Protein AF-A0A9D6HQP9-F1 (afdb_monomer_lite)

Sequence (104 aa):
MPKSKEKELNKKVTHRDFQEYLVIASEVFATKADLKNLATKPELLKIKDEILNSNDKLAGKLDKILTEQTMQTSSYSRQDKEIVKIKDRVDRVEKHLNLKSVSS

Organism: NCBI:txid2750080

Secondary structure (DSSP, 8-state):
--------TTSPPPHHHHHHHHHHHHHHS--TTGGGGSPPHHHHHHHHHHHHHHHHHHHHHHHHHHHHHHHHHHHHHHHHHHHHHHHHHHHHHHHHTTPPP---

Foldseek 3Di:
DPDDDPDDPPDDDDPVNVVVVVVVCPVPDDDPVNCPPPDDPVNVVVVVVVVVVVVVVVVVVVVVVVVVVVVVVVVVVVVVVVVVVVVVVVVVVCVVVVHDDPDD

pLDDT: mean 87.48, std 13.17, range [40.28, 98.44]

Structure (mmCIF, N/CA/C/O backbone):
data_AF-A0A9D6HQP9-F1
#
_entry.id   AF-A0A9D6HQP9-F1
#
loop_
_atom_site.group_PDB
_atom_site.id
_atom_site.type_symbol
_atom_site.label_atom_id
_atom_site.label_alt_id
_atom_site.label_comp_id
_atom_site.label_asym_id
_atom_site.label_entity_id
_atom_site.label_seq_id
_atom_site.pdbx_PDB_ins_code
_atom_site.Cartn_x
_atom_site.Cartn_y
_atom_site.Cartn_z
_atom_site.occupancy
_atom_site.B_iso_or_equiv
_atom_site.auth_seq_id
_atom_site.auth_comp_id
_atom_site.auth_asym_id
_atom_site.auth_atom_id
_atom_site.pdbx_PDB_model_num
ATOM 1 N N . MET A 1 1 ? -2.923 -6.260 47.313 1.00 41.56 1 MET A N 1
ATOM 2 C CA . MET A 1 1 ? -4.282 -6.838 47.406 1.00 41.56 1 MET A CA 1
ATOM 3 C C . MET A 1 1 ? -4.967 -6.272 48.640 1.00 41.56 1 MET A C 1
ATOM 5 O O . MET A 1 1 ? -4.397 -6.420 49.720 1.00 41.56 1 MET A O 1
ATOM 9 N N . PRO A 1 2 ? -6.124 -5.601 48.516 1.00 45.69 2 PRO A N 1
ATOM 10 C CA . PRO A 1 2 ? -6.871 -5.164 49.686 1.00 45.69 2 PRO A CA 1
ATOM 11 C C . PRO A 1 2 ? -7.421 -6.402 50.404 1.00 45.69 2 PRO A C 1
ATOM 13 O O . PRO A 1 2 ? -8.056 -7.260 49.797 1.00 45.69 2 PRO A O 1
ATOM 16 N N . LYS A 1 3 ? -7.107 -6.533 51.695 1.00 50.34 3 LYS A N 1
ATOM 17 C CA . LYS A 1 3 ? -7.557 -7.650 52.532 1.00 50.34 3 LYS A CA 1
ATOM 18 C C . LYS A 1 3 ? -9.049 -7.468 52.821 1.00 50.34 3 LYS A C 1
ATOM 20 O O . LYS A 1 3 ? -9.410 -6.602 53.618 1.00 50.34 3 LYS A O 1
ATOM 25 N N . SER A 1 4 ? -9.917 -8.251 52.185 1.00 56.53 4 SER A N 1
ATOM 26 C CA . SER A 1 4 ? -11.343 -8.262 52.517 1.00 56.53 4 SER A CA 1
ATOM 27 C C . SER A 1 4 ? -11.534 -8.889 53.897 1.00 56.53 4 SER A C 1
ATOM 29 O O . SER A 1 4 ? -11.211 -10.058 54.100 1.00 56.53 4 SER A O 1
ATOM 31 N N . LYS A 1 5 ? -12.064 -8.120 54.852 1.00 61.69 5 LYS A N 1
ATOM 32 C CA . LYS A 1 5 ? -12.662 -8.696 56.060 1.00 61.69 5 LYS A CA 1
ATOM 33 C C . LYS A 1 5 ? -13.875 -9.511 55.605 1.00 61.69 5 LYS A C 1
ATOM 35 O O . LYS A 1 5 ? -14.747 -8.946 54.949 1.00 61.69 5 LYS A O 1
ATOM 40 N N . GLU A 1 6 ? -13.895 -10.806 55.899 1.00 62.06 6 GLU A N 1
ATOM 41 C CA . GLU A 1 6 ? -15.030 -11.703 55.650 1.00 62.06 6 GLU A CA 1
ATOM 42 C C . GLU A 1 6 ? -16.294 -11.092 56.284 1.00 62.06 6 GLU A C 1
ATOM 44 O O . GLU A 1 6 ? -16.450 -11.076 57.504 1.00 62.06 6 GLU A O 1
ATOM 49 N N . LYS A 1 7 ? -17.156 -10.474 55.467 1.00 64.69 7 LYS A N 1
ATOM 50 C CA . LYS A 1 7 ? -18.463 -9.966 55.902 1.00 64.69 7 LYS A CA 1
ATOM 51 C C . LYS A 1 7 ? -19.462 -11.117 55.764 1.00 64.69 7 LYS A C 1
ATOM 53 O O . LYS A 1 7 ? -19.569 -11.710 54.695 1.00 64.69 7 LYS A O 1
ATOM 58 N N . GLU A 1 8 ? -20.183 -11.422 56.841 1.00 68.19 8 GLU A N 1
ATOM 59 C CA . GLU A 1 8 ? -21.250 -12.429 56.853 1.00 68.19 8 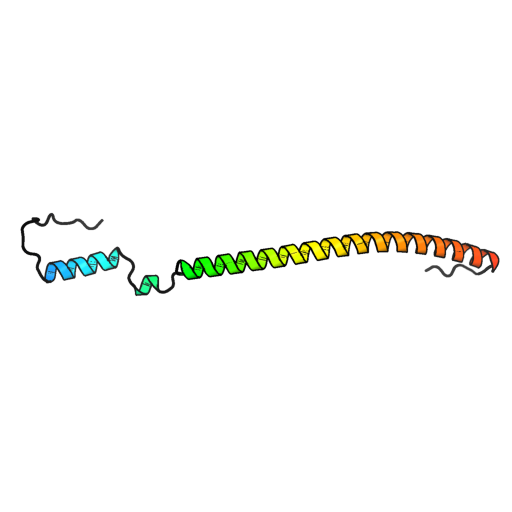GLU A CA 1
ATOM 60 C C . GLU A 1 8 ? -22.271 -12.163 55.733 1.00 68.19 8 GLU A C 1
ATOM 62 O O . GLU A 1 8 ? -22.906 -11.105 55.705 1.00 68.19 8 GLU A O 1
ATOM 67 N N . LEU A 1 9 ? -22.462 -13.133 54.829 1.00 67.50 9 LEU A N 1
ATOM 68 C CA . LEU A 1 9 ? -23.327 -13.002 53.645 1.00 67.50 9 LEU A CA 1
ATOM 69 C C . LEU A 1 9 ? -24.814 -12.722 53.961 1.00 67.50 9 LEU A C 1
ATOM 71 O O . LEU A 1 9 ? -25.550 -12.308 53.070 1.00 67.50 9 LEU A O 1
ATOM 75 N N . ASN A 1 10 ? -25.260 -12.913 55.208 1.00 70.94 10 ASN A N 1
ATOM 76 C CA . ASN A 1 10 ? -26.668 -12.800 55.614 1.00 70.94 10 ASN A CA 1
ATOM 77 C C . ASN A 1 10 ? -27.037 -11.465 56.288 1.00 70.94 10 ASN A C 1
ATOM 79 O O . ASN A 1 10 ? -28.180 -11.282 56.718 1.00 70.94 10 ASN A O 1
ATOM 83 N N . LYS A 1 11 ? -26.104 -10.511 56.394 1.00 79.06 11 LYS A N 1
ATOM 84 C CA . LYS A 1 11 ? -26.386 -9.184 56.956 1.00 79.06 11 LYS A CA 1
ATOM 85 C C . LYS A 1 11 ? -26.937 -8.245 55.881 1.00 79.06 11 LYS A C 1
ATOM 87 O O . LYS A 1 11 ? -26.409 -8.171 54.775 1.00 79.06 11 LYS A O 1
ATOM 92 N N . LYS A 1 12 ? -27.978 -7.473 56.219 1.00 83.31 12 LYS A N 1
ATOM 93 C CA . LYS A 1 12 ? -28.506 -6.421 55.333 1.00 83.31 12 LYS A CA 1
ATOM 94 C C . LYS A 1 12 ? -27.398 -5.416 54.998 1.00 83.31 12 LYS A C 1
ATOM 96 O O . LYS A 1 12 ? -26.796 -4.842 55.906 1.00 83.31 12 LYS A O 1
ATOM 101 N N . VAL A 1 13 ? -27.166 -5.202 53.705 1.00 86.88 13 VAL A N 1
ATOM 102 C CA . VAL A 1 13 ? -26.216 -4.208 53.187 1.00 86.88 13 VAL A CA 1
ATOM 103 C C . VAL A 1 13 ? -26.676 -2.805 53.583 1.00 86.88 13 VAL A C 1
ATOM 105 O O . VAL A 1 13 ? -27.848 -2.457 53.430 1.00 86.88 13 VAL A O 1
ATOM 108 N N . THR A 1 14 ? -25.755 -1.995 54.098 1.00 89.56 14 THR A N 1
ATOM 109 C CA . THR A 1 14 ? -26.011 -0.606 54.492 1.00 89.56 14 THR A CA 1
ATOM 110 C C . THR A 1 14 ? -25.588 0.378 53.402 1.00 89.56 14 THR A C 1
ATOM 112 O O . THR A 1 14 ? -24.799 0.058 52.515 1.00 89.56 14 THR A O 1
ATOM 115 N N . HIS A 1 15 ? -26.061 1.625 53.487 1.00 91.19 15 HIS A N 1
ATOM 116 C CA . HIS A 1 15 ? -25.616 2.690 52.580 1.00 91.19 15 HIS A CA 1
ATOM 117 C C . HIS A 1 15 ? -24.092 2.912 52.630 1.00 91.19 15 HIS A C 1
ATOM 119 O O . HIS A 1 15 ? -23.464 3.177 51.608 1.00 91.19 15 HIS A O 1
ATOM 125 N N . ARG A 1 16 ? -23.484 2.740 53.810 1.00 89.19 16 ARG A N 1
ATOM 126 C CA . ARG A 1 16 ? -22.032 2.838 53.996 1.00 89.19 16 ARG A CA 1
ATOM 127 C C . ARG A 1 16 ? -21.281 1.742 53.242 1.00 89.19 16 ARG A C 1
ATOM 129 O O . ARG A 1 16 ? -20.265 2.029 52.622 1.00 89.19 16 ARG A O 1
ATOM 136 N N . ASP A 1 17 ? -21.805 0.517 53.253 1.00 88.69 17 ASP A N 1
ATOM 137 C CA . ASP A 1 17 ? -21.204 -0.600 52.518 1.00 88.69 17 ASP A CA 1
ATOM 138 C C . ASP A 1 17 ? -21.162 -0.320 51.005 1.00 88.69 17 ASP A C 1
ATOM 140 O O . ASP A 1 17 ? -20.173 -0.638 50.347 1.00 88.69 17 ASP A O 1
ATOM 144 N N . PHE A 1 18 ? -22.191 0.338 50.456 1.00 88.56 18 PHE A N 1
ATOM 145 C CA . PHE A 1 18 ? -22.197 0.774 49.055 1.00 88.56 18 PHE A CA 1
ATOM 146 C C . PHE A 1 18 ? -21.165 1.867 48.762 1.00 88.56 18 PHE A C 1
ATOM 148 O O . PHE A 1 18 ? -20.513 1.816 47.723 1.00 88.56 18 PHE A O 1
ATOM 155 N N . GLN A 1 19 ? -20.991 2.841 49.658 1.00 90.94 19 GLN A N 1
ATOM 156 C CA . GLN A 1 19 ? -19.969 3.877 49.479 1.00 90.94 19 GLN A CA 1
ATOM 157 C C . GLN A 1 19 ? -18.554 3.287 49.509 1.00 90.94 19 GLN A C 1
ATOM 159 O O . GLN A 1 19 ? -17.738 3.622 48.654 1.00 90.94 19 GLN A O 1
ATOM 164 N N . GLU A 1 20 ? -18.282 2.361 50.433 1.00 88.44 20 GLU A N 1
ATOM 165 C CA . GLU A 1 20 ? -17.007 1.632 50.493 1.00 88.44 20 GLU A CA 1
ATOM 166 C C . GLU A 1 20 ? -16.760 0.832 49.204 1.00 88.44 20 GLU A C 1
ATOM 168 O O . GLU A 1 20 ? -15.656 0.862 48.659 1.00 88.44 20 GLU A O 1
ATOM 173 N N . TYR A 1 21 ? -17.793 0.173 48.669 1.00 88.44 21 TYR A N 1
ATOM 174 C CA . TYR A 1 21 ? -17.701 -0.522 47.386 1.00 88.44 21 TYR A CA 1
ATOM 175 C C . TYR A 1 21 ? -17.389 0.429 46.225 1.00 88.44 21 TYR A C 1
ATOM 177 O O . TYR A 1 21 ? -16.536 0.103 45.407 1.00 88.44 21 TYR A O 1
ATOM 185 N N . LEU A 1 22 ? -18.033 1.599 46.147 1.00 87.19 22 LEU A N 1
ATOM 186 C CA . LEU A 1 22 ? -17.790 2.567 45.069 1.00 87.19 22 LEU A CA 1
ATOM 187 C C . LEU A 1 22 ? -16.344 3.080 45.061 1.00 87.19 22 LEU A C 1
ATOM 189 O O . LEU A 1 22 ? -15.765 3.220 43.985 1.00 87.19 22 LEU A O 1
ATOM 193 N N . VAL A 1 23 ? -15.749 3.305 46.238 1.00 87.69 23 VAL A N 1
ATOM 194 C CA . VAL A 1 23 ? -14.333 3.690 46.358 1.00 87.69 23 VAL A CA 1
ATOM 195 C C . VAL A 1 23 ? -13.436 2.587 45.795 1.00 87.69 23 VAL A C 1
ATOM 197 O O . VAL A 1 23 ? -12.647 2.845 44.890 1.00 87.69 23 VAL A O 1
ATOM 200 N N . ILE A 1 24 ? -13.623 1.342 46.241 1.00 87.12 24 ILE A N 1
ATOM 201 C CA . ILE A 1 24 ? -12.830 0.195 45.766 1.00 87.12 24 ILE A CA 1
ATOM 202 C C . ILE A 1 24 ? -13.039 -0.034 44.262 1.00 87.12 24 ILE A C 1
ATOM 204 O O . ILE A 1 24 ? -12.087 -0.284 43.527 1.00 87.12 24 ILE A O 1
ATOM 208 N N . ALA A 1 25 ? -14.278 0.067 43.782 1.00 86.44 25 ALA A N 1
ATOM 209 C CA . ALA A 1 25 ? -14.599 -0.112 42.374 1.00 86.44 25 ALA A CA 1
ATOM 210 C C . ALA A 1 25 ? -13.907 0.943 41.499 1.00 86.44 25 ALA A C 1
ATOM 212 O O . ALA A 1 25 ? -13.449 0.603 40.414 1.00 86.44 25 ALA A O 1
ATOM 213 N N . SER A 1 26 ? -13.774 2.186 41.975 1.00 86.00 26 SER A N 1
ATOM 214 C CA . SER A 1 26 ? -13.076 3.251 41.244 1.00 86.00 26 SER A CA 1
ATOM 215 C C . SER A 1 26 ? -11.558 3.059 41.152 1.00 86.00 26 SER A C 1
ATOM 217 O O . SER A 1 26 ? -10.943 3.551 40.214 1.00 86.00 26 SER A O 1
ATOM 219 N N . GLU A 1 27 ? -10.954 2.314 42.084 1.00 86.94 27 GLU A N 1
ATOM 220 C CA . GLU A 1 27 ? -9.526 1.968 42.037 1.00 86.94 27 GLU A CA 1
ATOM 221 C C . GLU A 1 27 ? -9.232 0.798 41.083 1.00 86.94 27 GLU A C 1
ATOM 223 O O . GLU A 1 27 ? -8.106 0.650 40.610 1.00 86.94 27 GLU A O 1
ATOM 228 N N . VAL A 1 28 ? -10.229 -0.053 40.813 1.00 87.56 28 VAL A N 1
ATOM 229 C CA . VAL A 1 28 ? -10.058 -1.300 40.044 1.00 87.56 28 VAL A CA 1
ATOM 230 C C . VAL A 1 28 ? -10.616 -1.197 38.624 1.00 87.56 28 VAL A C 1
ATOM 232 O O . VAL A 1 28 ? -10.067 -1.805 37.705 1.00 87.56 28 VAL A O 1
ATOM 235 N N . PHE A 1 29 ? -11.701 -0.450 38.421 1.00 88.19 29 PHE A N 1
ATOM 236 C CA . PHE A 1 29 ? -12.379 -0.336 37.133 1.00 88.19 29 PHE A CA 1
ATOM 237 C C . PHE A 1 29 ? -12.180 1.041 36.507 1.00 88.19 29 PHE A C 1
ATOM 239 O O . PHE A 1 29 ? -12.296 2.068 37.169 1.00 88.19 29 PHE A O 1
ATOM 246 N N . ALA A 1 30 ? -11.966 1.048 35.190 1.00 85.88 30 ALA A N 1
ATOM 247 C CA . ALA A 1 30 ? -11.962 2.271 34.402 1.00 85.88 30 ALA A CA 1
ATOM 248 C C . ALA A 1 30 ? -13.331 2.964 34.469 1.00 85.88 30 ALA A C 1
ATOM 250 O O . ALA A 1 30 ? -14.387 2.347 34.289 1.00 85.88 30 ALA A O 1
ATOM 251 N N . THR A 1 31 ? -13.310 4.270 34.691 1.00 86.50 31 THR A N 1
ATOM 252 C CA . THR A 1 31 ? -14.493 5.119 34.668 1.00 86.50 31 THR A CA 1
ATOM 253 C C . THR A 1 31 ? -14.916 5.426 33.23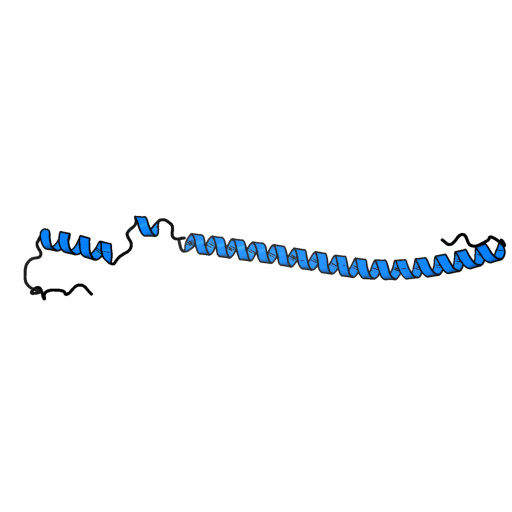3 1.00 86.50 31 THR A C 1
ATOM 255 O O . THR A 1 31 ? -14.161 5.292 32.270 1.00 86.50 31 THR A O 1
ATOM 258 N N . LYS A 1 32 ? -16.139 5.941 33.071 1.00 83.94 32 LYS A N 1
ATOM 259 C CA . LYS A 1 32 ? -16.606 6.433 31.767 1.00 83.94 32 LYS A CA 1
ATOM 260 C C . LYS A 1 32 ? -15.699 7.535 31.199 1.00 83.94 32 LYS A C 1
ATOM 262 O O . LYS A 1 32 ? -15.632 7.672 29.984 1.00 83.94 32 LYS A O 1
ATOM 267 N N . ALA A 1 33 ? -15.040 8.325 32.052 1.00 85.94 33 ALA A N 1
ATOM 268 C CA . ALA A 1 33 ? -14.099 9.353 31.614 1.00 85.94 33 ALA A CA 1
ATOM 269 C C . ALA A 1 33 ? -12.818 8.733 31.037 1.00 85.94 33 ALA A C 1
ATOM 271 O O . ALA A 1 33 ? -12.371 9.179 29.983 1.00 85.94 33 ALA A O 1
ATOM 272 N N . ASP A 1 34 ? -12.309 7.666 31.655 1.00 86.00 34 ASP A N 1
ATOM 273 C CA . ASP A 1 34 ? -11.104 6.958 31.201 1.00 86.00 34 ASP A CA 1
ATOM 274 C C . ASP A 1 34 ? -11.299 6.325 29.817 1.00 86.00 34 ASP A C 1
ATOM 276 O O . ASP A 1 34 ? -10.390 6.302 28.990 1.00 86.00 34 ASP A O 1
ATOM 280 N N . LEU A 1 35 ? -12.520 5.869 29.523 1.00 86.69 35 LEU A N 1
ATOM 281 C CA . LEU A 1 35 ? -12.855 5.233 28.248 1.00 86.69 35 LEU A CA 1
ATOM 282 C C . LEU A 1 35 ? -13.150 6.226 27.110 1.00 86.69 35 LEU A C 1
ATOM 284 O O . LEU A 1 35 ? -13.247 5.798 25.963 1.00 86.69 35 LEU A O 1
ATOM 288 N N . LYS A 1 36 ? -13.291 7.536 27.377 1.00 84.38 36 LYS A N 1
ATOM 289 C CA . LYS A 1 36 ? -13.677 8.530 26.347 1.00 84.38 36 LYS A CA 1
ATOM 290 C C . LYS A 1 36 ? -12.682 8.651 25.195 1.00 84.38 36 LYS A C 1
ATOM 292 O O . LYS A 1 36 ? -13.090 9.009 24.098 1.00 84.38 36 LYS A O 1
ATOM 297 N N . ASN A 1 37 ? -11.405 8.389 25.456 1.00 82.75 37 ASN A N 1
ATOM 298 C CA . ASN A 1 37 ? -10.338 8.532 24.465 1.00 82.75 37 ASN A CA 1
ATOM 299 C C . ASN A 1 37 ? -9.988 7.207 23.773 1.00 82.75 37 ASN A C 1
ATOM 301 O O . ASN A 1 37 ? -9.080 7.170 22.945 1.00 82.75 37 ASN A O 1
ATOM 305 N N . LEU A 1 38 ? -10.671 6.112 24.117 1.00 86.06 38 LEU A N 1
ATOM 306 C CA . LEU A 1 38 ? -10.478 4.836 23.445 1.00 86.06 38 LEU A CA 1
ATOM 307 C C . LEU A 1 38 ? -11.334 4.789 22.185 1.00 86.06 38 LEU A C 1
ATOM 309 O O . LEU A 1 38 ? -12.539 5.032 22.233 1.00 86.06 38 LEU A O 1
ATOM 313 N N . ALA A 1 39 ? -10.703 4.427 21.069 1.00 82.88 39 ALA A N 1
ATOM 314 C CA . ALA A 1 39 ? -11.415 4.188 19.826 1.00 82.88 39 ALA A CA 1
ATOM 315 C C . ALA A 1 39 ? -12.434 3.060 20.019 1.00 82.88 39 ALA A C 1
ATOM 317 O O . ALA A 1 39 ? -12.129 1.970 20.515 1.00 82.88 39 ALA A O 1
ATOM 318 N N . THR A 1 40 ? -13.661 3.322 19.603 1.00 89.38 40 THR A N 1
ATOM 319 C CA . THR A 1 40 ? -14.735 2.343 19.600 1.00 89.38 40 THR A CA 1
ATOM 320 C C . THR A 1 40 ? -14.506 1.306 18.501 1.00 89.38 40 THR A C 1
ATOM 322 O O . THR A 1 40 ? -13.842 1.548 17.490 1.00 89.38 40 THR A O 1
ATOM 325 N N . LYS A 1 41 ? -15.098 0.118 18.660 1.00 90.50 41 LYS A N 1
ATOM 326 C CA . LYS A 1 41 ? -15.013 -0.940 17.642 1.00 90.50 41 LYS A CA 1
ATOM 327 C C . LYS A 1 41 ? -15.464 -0.469 16.241 1.00 90.50 41 LYS A C 1
ATOM 329 O O . LYS A 1 41 ? -14.768 -0.803 15.285 1.00 90.50 41 LYS A O 1
ATOM 334 N N . PRO A 1 42 ? -16.559 0.305 16.077 1.00 93.12 42 PRO A N 1
ATOM 335 C CA . PRO A 1 42 ? -16.934 0.858 14.773 1.00 93.12 42 PRO A CA 1
ATOM 336 C C . PRO A 1 42 ? -15.895 1.820 14.182 1.00 93.12 42 PRO A C 1
ATOM 338 O O . PRO A 1 42 ? -15.639 1.763 12.983 1.00 93.12 42 PRO A O 1
ATOM 341 N N . GLU A 1 43 ? -15.266 2.668 15.002 1.00 92.69 43 GLU A N 1
ATOM 342 C CA . GLU A 1 43 ? -14.206 3.579 14.542 1.00 92.69 43 GLU A CA 1
ATOM 343 C C . GLU A 1 43 ? -12.982 2.804 14.051 1.00 92.69 43 GLU A C 1
ATOM 345 O O . GLU A 1 43 ? -12.454 3.101 12.982 1.00 92.69 43 GLU A O 1
ATOM 350 N N . LEU A 1 44 ? -12.585 1.750 14.769 1.00 93.50 44 LEU A N 1
ATOM 351 C CA . LEU A 1 44 ? -11.500 0.865 14.343 1.00 93.50 44 LEU A CA 1
ATOM 352 C C . LEU A 1 44 ? -11.814 0.151 13.022 1.00 93.50 44 LEU A C 1
ATOM 354 O O . LEU A 1 44 ? -10.932 0.020 12.175 1.00 93.50 44 LEU A O 1
ATOM 358 N N . LEU A 1 45 ? -13.059 -0.297 12.826 1.00 95.31 45 LEU A N 1
ATOM 359 C CA . LEU A 1 45 ? -13.484 -0.913 11.565 1.00 95.31 45 LEU A CA 1
ATOM 360 C C . LEU A 1 45 ? -13.435 0.085 10.408 1.00 95.31 45 LEU A C 1
ATOM 362 O O . LEU A 1 45 ? -12.901 -0.238 9.352 1.00 95.31 45 LEU A O 1
ATOM 366 N N . LYS A 1 46 ? -13.900 1.316 10.628 1.00 96.75 46 LYS A N 1
ATOM 367 C CA . LYS A 1 46 ? -13.825 2.376 9.621 1.00 96.75 46 LYS A CA 1
ATOM 368 C C . LYS A 1 46 ? -12.377 2.682 9.226 1.00 96.75 46 LYS A C 1
ATOM 370 O O . LYS A 1 46 ? -12.071 2.724 8.040 1.00 96.75 46 LYS A O 1
ATOM 375 N N . ILE A 1 47 ? -11.481 2.830 10.206 1.00 96.12 47 ILE A N 1
ATOM 376 C CA . ILE A 1 47 ? -10.049 3.063 9.958 1.00 96.12 47 ILE A CA 1
ATOM 377 C C . ILE A 1 47 ? -9.443 1.898 9.166 1.00 96.12 47 ILE A C 1
ATOM 379 O O . ILE A 1 47 ? -8.708 2.119 8.205 1.00 96.12 47 ILE A O 1
ATOM 383 N N . LYS A 1 48 ? -9.769 0.652 9.533 1.00 97.19 48 LYS A N 1
ATOM 384 C CA . LYS A 1 48 ? -9.326 -0.538 8.794 1.00 97.19 48 LYS A CA 1
ATOM 385 C C . LYS 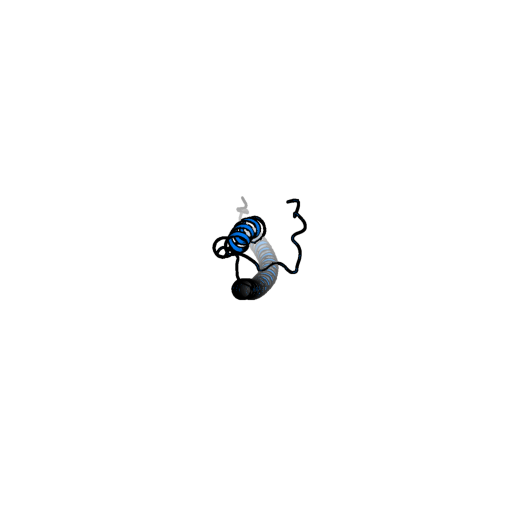A 1 48 ? -9.757 -0.465 7.327 1.00 97.19 48 LYS A C 1
ATOM 387 O O . LYS A 1 48 ? -8.926 -0.680 6.448 1.00 97.19 48 LYS A O 1
ATOM 392 N N . ASP A 1 49 ? -11.023 -0.165 7.063 1.00 97.88 49 ASP A N 1
ATOM 393 C CA . ASP A 1 49 ? -11.551 -0.123 5.699 1.00 97.88 49 ASP A CA 1
ATOM 394 C C . ASP A 1 49 ? -10.923 1.022 4.887 1.00 97.88 49 AS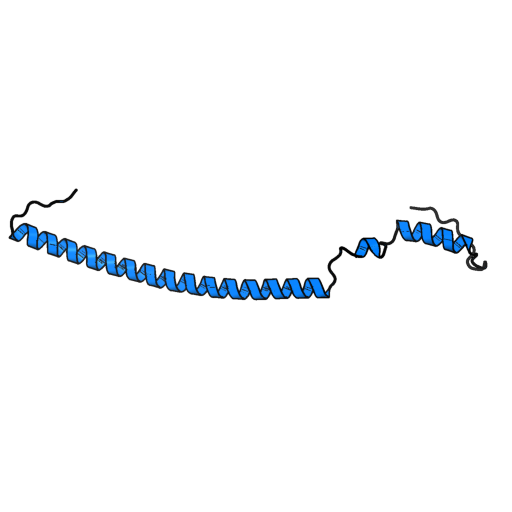P A C 1
ATOM 396 O O . ASP A 1 49 ? -10.590 0.848 3.716 1.00 97.88 49 ASP A O 1
ATOM 400 N N . GLU A 1 50 ? -10.684 2.181 5.502 1.00 97.88 50 GLU A N 1
ATOM 401 C CA . GLU A 1 50 ? -9.971 3.301 4.874 1.00 97.88 50 GLU A CA 1
ATOM 402 C C . GLU A 1 50 ? -8.524 2.941 4.500 1.00 97.88 50 GLU A C 1
ATOM 404 O O . GLU A 1 50 ? -8.067 3.289 3.405 1.00 97.88 50 GLU A O 1
ATOM 409 N N . ILE A 1 51 ? -7.819 2.207 5.368 1.00 98.00 51 ILE A N 1
ATOM 410 C CA . ILE A 1 51 ? -6.459 1.715 5.104 1.00 98.00 51 ILE A CA 1
ATOM 411 C C . ILE A 1 51 ? -6.468 0.724 3.939 1.00 98.00 51 ILE A C 1
ATOM 413 O O . ILE A 1 51 ? -5.678 0.878 3.009 1.00 98.00 51 ILE A O 1
ATOM 417 N N . LEU A 1 52 ? -7.367 -0.264 3.953 1.00 98.19 52 LEU A N 1
ATOM 418 C CA . LEU A 1 52 ? -7.454 -1.268 2.888 1.00 98.19 52 LEU A CA 1
ATOM 419 C C . LEU A 1 52 ? -7.765 -0.621 1.534 1.00 98.19 52 LEU A C 1
ATOM 421 O O . LEU A 1 52 ? -7.033 -0.831 0.571 1.00 98.19 52 LEU A O 1
ATOM 425 N N . ASN A 1 53 ? -8.752 0.274 1.489 1.00 98.12 53 ASN A N 1
ATOM 426 C CA . ASN A 1 53 ? -9.095 1.012 0.273 1.00 98.12 53 ASN A CA 1
ATOM 427 C C . ASN A 1 53 ? -7.936 1.881 -0.239 1.00 98.12 53 ASN A C 1
ATOM 429 O O . ASN A 1 53 ? -7.763 2.062 -1.447 1.00 98.12 53 ASN A O 1
ATOM 433 N N . SER A 1 54 ? -7.153 2.469 0.668 1.00 98.06 54 SER A N 1
ATOM 434 C CA . SER A 1 54 ? -5.976 3.258 0.296 1.00 98.06 54 SER A CA 1
ATOM 435 C C . SER A 1 54 ? -4.860 2.373 -0.258 1.00 98.06 54 SER A C 1
ATOM 437 O O . SER A 1 54 ? -4.239 2.741 -1.255 1.00 98.06 54 SER A O 1
ATOM 439 N N . ASN A 1 55 ? -4.653 1.192 0.324 1.00 98.44 55 ASN A N 1
ATOM 440 C CA . ASN A 1 55 ? -3.678 0.214 -0.152 1.00 98.44 55 ASN A CA 1
ATOM 441 C C . ASN A 1 55 ? -4.029 -0.307 -1.548 1.00 98.44 55 ASN A C 1
ATOM 443 O O . ASN A 1 55 ? -3.151 -0.342 -2.407 1.00 98.44 55 ASN A O 1
ATOM 447 N N . ASP A 1 56 ? -5.301 -0.603 -1.819 1.00 98.38 56 ASP A N 1
ATOM 448 C CA . ASP A 1 56 ? -5.748 -1.032 -3.151 1.00 98.38 56 ASP A CA 1
ATOM 449 C C . ASP A 1 56 ? -5.477 0.047 -4.211 1.00 98.38 56 ASP A C 1
ATOM 451 O O . ASP A 1 56 ? -4.977 -0.227 -5.305 1.00 98.38 56 ASP A O 1
ATOM 455 N N . LYS A 1 57 ? -5.731 1.319 -3.871 1.00 98.25 57 LYS A N 1
ATOM 456 C CA . LYS A 1 57 ? -5.415 2.454 -4.753 1.00 98.25 57 LYS A CA 1
ATOM 457 C C . LYS A 1 57 ? -3.914 2.605 -4.987 1.00 98.25 57 LYS A C 1
ATOM 459 O O . LYS A 1 57 ? -3.514 2.975 -6.092 1.00 98.25 57 LYS A O 1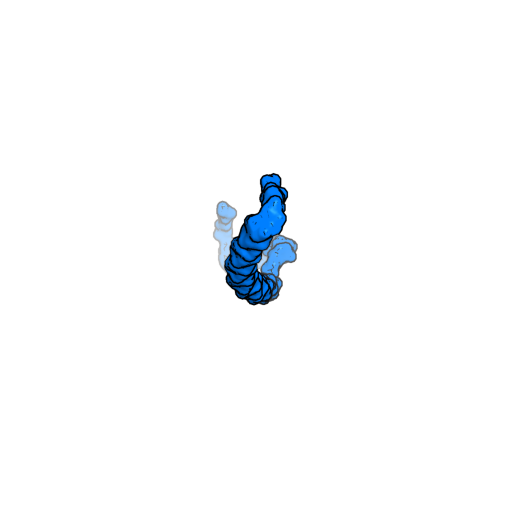
ATOM 464 N N . LEU A 1 58 ? -3.089 2.380 -3.964 1.00 98.38 58 LEU A N 1
ATOM 465 C CA . LEU A 1 58 ? -1.632 2.438 -4.083 1.00 98.38 58 LEU A CA 1
ATOM 466 C C . LEU A 1 58 ? -1.102 1.305 -4.962 1.00 98.38 58 LEU A C 1
ATOM 468 O O . LEU A 1 58 ? -0.310 1.581 -5.860 1.00 98.38 58 LEU A O 1
ATOM 472 N N . ALA A 1 59 ? -1.591 0.078 -4.774 1.00 98.19 59 ALA A N 1
ATOM 473 C CA . ALA A 1 59 ? -1.240 -1.067 -5.609 1.00 98.19 59 ALA A CA 1
ATOM 474 C C . ALA A 1 59 ? -1.545 -0.788 -7.089 1.00 98.19 59 ALA A C 1
ATOM 476 O O . ALA A 1 59 ? -0.652 -0.860 -7.930 1.00 98.19 59 ALA A O 1
ATOM 477 N N . GLY A 1 60 ? -2.753 -0.305 -7.397 1.00 98.19 60 GLY A N 1
ATOM 478 C CA . GLY A 1 60 ? -3.118 0.034 -8.774 1.00 98.19 60 GLY A CA 1
ATOM 479 C C . GLY A 1 60 ? -2.288 1.173 -9.387 1.00 98.19 60 GLY A C 1
ATOM 480 O O . GLY A 1 60 ? -2.103 1.219 -10.603 1.00 98.19 60 GLY A O 1
ATOM 481 N N . LYS A 1 61 ? -1.771 2.113 -8.582 1.00 98.12 61 LYS A N 1
ATOM 482 C CA . LYS A 1 61 ? -0.834 3.145 -9.066 1.00 98.12 61 LYS A CA 1
ATOM 483 C C . LYS A 1 61 ? 0.558 2.573 -9.328 1.00 98.12 61 LYS A C 1
ATOM 485 O O . LYS A 1 61 ? 1.177 2.959 -10.316 1.00 98.12 61 LYS A O 1
ATOM 490 N N . LEU A 1 62 ? 1.034 1.668 -8.476 1.00 98.25 62 LEU A N 1
ATOM 491 C CA . LEU A 1 62 ? 2.321 0.996 -8.655 1.00 98.25 62 LEU A CA 1
ATOM 492 C C . LEU A 1 62 ? 2.337 0.162 -9.938 1.00 98.25 62 LEU A C 1
ATOM 494 O O . LEU A 1 62 ? 3.279 0.286 -10.715 1.00 98.25 62 LEU A O 1
ATOM 498 N N . ASP A 1 63 ? 1.269 -0.585 -10.222 1.00 98.06 63 ASP A N 1
ATOM 499 C CA . ASP A 1 63 ? 1.160 -1.376 -11.455 1.00 98.06 63 ASP A CA 1
ATOM 500 C C . ASP A 1 63 ? 1.263 -0.508 -12.717 1.00 98.06 63 ASP A C 1
ATOM 502 O O . ASP A 1 63 ? 1.939 -0.868 -13.688 1.00 98.06 63 ASP A O 1
ATOM 506 N N . LYS A 1 64 ? 0.639 0.677 -12.699 1.00 97.88 64 LYS A N 1
ATOM 507 C CA . LYS A 1 64 ? 0.742 1.646 -13.800 1.00 97.88 64 LYS A CA 1
ATOM 508 C C . LYS A 1 64 ? 2.170 2.147 -13.975 1.00 97.88 64 LYS A C 1
ATOM 510 O O . LYS A 1 64 ? 2.674 2.119 -15.093 1.00 97.88 64 LYS A O 1
ATOM 515 N N . ILE A 1 65 ? 2.833 2.535 -12.885 1.00 97.94 65 ILE A N 1
ATOM 516 C CA . ILE A 1 65 ? 4.226 3.007 -12.920 1.00 97.94 65 ILE A CA 1
ATOM 517 C C . ILE A 1 65 ? 5.152 1.916 -13.465 1.00 97.94 65 ILE A C 1
ATOM 519 O O . ILE A 1 65 ? 5.974 2.192 -14.333 1.00 97.94 65 ILE A O 1
ATOM 523 N N . LEU A 1 66 ? 4.996 0.670 -13.013 1.00 97.25 66 LEU A N 1
ATOM 524 C CA . LEU A 1 66 ? 5.803 -0.458 -13.488 1.00 97.25 66 LEU A CA 1
ATOM 525 C C . LEU A 1 66 ? 5.597 -0.719 -14.985 1.00 97.25 66 LEU A C 1
ATOM 527 O O . LEU A 1 66 ? 6.556 -0.977 -15.721 1.00 97.25 66 LEU A O 1
ATOM 531 N N . THR A 1 67 ? 4.353 -0.607 -15.452 1.00 97.12 67 THR A N 1
ATOM 532 C CA . THR A 1 67 ? 4.015 -0.733 -16.874 1.00 97.12 67 THR A CA 1
ATOM 533 C C . THR A 1 67 ? 4.663 0.385 -17.693 1.00 97.12 67 THR A C 1
ATOM 535 O O . THR A 1 67 ? 5.357 0.113 -18.675 1.00 97.12 67 THR A O 1
ATOM 538 N N . GLU A 1 68 ? 4.499 1.639 -17.269 1.00 96.69 68 GLU A N 1
ATOM 539 C CA . GLU A 1 68 ? 5.091 2.809 -17.926 1.00 96.69 68 GLU A CA 1
ATOM 540 C C . GLU A 1 68 ? 6.620 2.725 -17.960 1.00 96.69 68 GLU A C 1
ATOM 542 O O . GLU A 1 68 ? 7.225 2.960 -19.006 1.00 96.69 68 GLU A O 1
ATOM 547 N N . GLN A 1 69 ? 7.253 2.319 -16.859 1.00 96.19 69 GLN A N 1
ATOM 548 C CA . GLN A 1 69 ? 8.703 2.167 -16.764 1.00 96.19 69 GLN A CA 1
ATOM 549 C C . GLN A 1 69 ? 9.218 1.097 -17.731 1.00 96.19 69 GLN A C 1
ATOM 551 O O . GLN A 1 69 ? 10.185 1.331 -18.454 1.00 96.19 69 GLN A O 1
ATOM 556 N N . THR A 1 70 ? 8.533 -0.045 -17.824 1.00 95.50 70 THR A N 1
ATOM 557 C CA . THR A 1 70 ? 8.882 -1.115 -18.774 1.00 95.50 70 THR A CA 1
ATOM 558 C C . THR A 1 70 ? 8.812 -0.623 -20.225 1.00 95.50 70 THR A C 1
ATOM 560 O O . THR A 1 70 ? 9.699 -0.906 -21.044 1.00 95.50 70 THR A O 1
ATOM 563 N N . MET A 1 71 ? 7.778 0.157 -20.554 1.00 93.94 71 MET A N 1
ATOM 564 C CA . MET A 1 71 ? 7.626 0.771 -21.874 1.00 93.94 71 MET A CA 1
ATOM 565 C C . MET A 1 71 ? 8.723 1.804 -22.151 1.00 93.94 71 MET A C 1
ATOM 567 O O . MET A 1 71 ? 9.309 1.794 -23.236 1.00 93.94 71 MET A O 1
ATOM 571 N N . GLN A 1 72 ? 9.041 2.659 -21.178 1.00 95.62 72 GLN A N 1
ATOM 572 C CA . GLN A 1 72 ? 10.100 3.662 -21.291 1.00 95.62 72 GLN A CA 1
ATOM 573 C C . GLN A 1 72 ? 11.466 3.011 -21.503 1.00 95.62 72 GLN A C 1
ATOM 575 O O . GLN A 1 72 ? 12.159 3.373 -22.450 1.00 95.62 72 GLN A O 1
ATOM 580 N N . THR A 1 73 ? 11.836 2.002 -20.710 1.00 95.44 73 THR A N 1
ATOM 581 C CA . THR A 1 73 ? 13.098 1.261 -20.880 1.00 95.44 73 THR A CA 1
ATOM 582 C C . THR A 1 73 ? 13.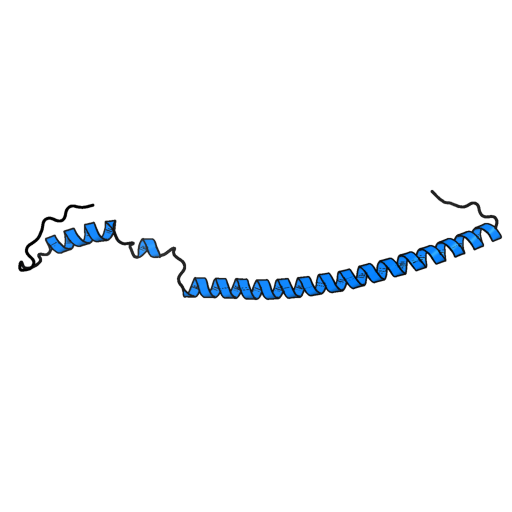219 0.672 -22.285 1.00 95.44 73 THR A C 1
ATOM 584 O O . THR A 1 73 ? 14.260 0.792 -22.934 1.00 95.44 73 THR A O 1
ATOM 587 N N . SER A 1 74 ? 12.133 0.092 -22.798 1.00 93.75 74 SER A N 1
ATOM 588 C CA . SER A 1 74 ? 12.095 -0.441 -24.163 1.00 93.75 74 SER A CA 1
ATOM 589 C C . SER A 1 74 ? 12.251 0.658 -25.219 1.00 93.75 74 SER A C 1
ATOM 591 O O . SER A 1 74 ? 12.932 0.459 -26.227 1.00 93.75 74 SER A O 1
ATOM 593 N N . SER A 1 75 ? 11.638 1.823 -24.996 1.00 94.31 75 SER A N 1
ATOM 594 C CA . SER A 1 75 ? 11.757 2.990 -25.873 1.00 94.31 75 SER A CA 1
ATOM 595 C C . SER A 1 75 ? 13.182 3.543 -25.894 1.00 94.31 75 SER A C 1
ATOM 597 O O . SER A 1 75 ? 13.722 3.755 -26.978 1.00 94.31 75 SER A O 1
ATOM 599 N N . TYR A 1 76 ? 13.822 3.703 -24.732 1.00 94.88 76 TYR A N 1
ATOM 600 C CA . TYR A 1 76 ? 15.212 4.159 -24.634 1.00 94.88 76 TYR A CA 1
ATOM 601 C C . TYR A 1 76 ? 16.166 3.220 -25.373 1.00 94.88 76 TYR A C 1
ATOM 603 O O . TYR A 1 76 ? 16.934 3.671 -26.214 1.00 94.88 76 TYR A O 1
ATOM 611 N N . SER A 1 77 ? 16.028 1.901 -25.192 1.00 93.88 77 SER A N 1
ATOM 612 C CA . SER A 1 77 ? 16.853 0.930 -25.925 1.00 93.88 77 SER A CA 1
ATOM 613 C C . SER A 1 77 ? 16.694 1.030 -27.451 1.00 93.88 77 SER A C 1
ATOM 615 O O . SER A 1 77 ? 17.653 0.830 -28.201 1.00 93.88 77 SER A O 1
ATOM 617 N N . ARG A 1 78 ? 15.488 1.345 -27.945 1.00 94.12 78 ARG A N 1
ATOM 618 C CA . ARG A 1 78 ? 15.260 1.593 -29.379 1.00 94.12 78 ARG A CA 1
ATOM 619 C C . ARG A 1 78 ? 15.912 2.898 -29.828 1.00 94.12 78 ARG A C 1
ATOM 621 O O . ARG A 1 78 ? 16.554 2.908 -30.874 1.00 94.12 78 ARG A O 1
ATOM 628 N N . GLN A 1 79 ? 15.767 3.963 -29.043 1.00 95.31 79 GLN A N 1
ATOM 629 C CA . GLN A 1 79 ? 16.382 5.258 -29.329 1.00 95.31 79 GLN A CA 1
ATOM 630 C C . GLN A 1 79 ? 17.908 5.158 -29.375 1.00 95.31 79 GLN A C 1
ATOM 632 O O . GLN A 1 79 ? 18.502 5.658 -30.324 1.00 95.31 79 GLN A O 1
ATOM 637 N N . ASP A 1 80 ? 18.535 4.430 -28.450 1.00 95.31 80 ASP A N 1
ATOM 638 C CA . ASP A 1 80 ? 19.986 4.215 -28.441 1.00 95.31 80 ASP A CA 1
ATOM 639 C C . ASP A 1 80 ? 20.474 3.556 -29.737 1.00 95.31 80 ASP A C 1
ATOM 641 O O . ASP A 1 80 ? 21.455 3.995 -30.338 1.00 95.31 80 ASP A O 1
ATOM 645 N N . LYS A 1 81 ? 19.753 2.539 -30.227 1.00 95.62 81 LYS A N 1
ATOM 646 C CA . LYS A 1 81 ? 20.073 1.880 -31.505 1.00 95.62 81 LYS A CA 1
ATOM 647 C C . LYS A 1 81 ? 19.956 2.836 -32.689 1.00 95.62 81 LYS A C 1
ATOM 649 O O . LYS A 1 81 ? 20.794 2.794 -33.587 1.00 95.62 81 LYS A O 1
ATOM 654 N N . GLU A 1 82 ? 18.931 3.682 -32.711 1.00 96.25 82 GLU A N 1
ATOM 655 C CA . GLU A 1 82 ? 18.770 4.682 -33.770 1.00 96.25 82 GLU A CA 1
ATOM 656 C C . GLU A 1 82 ? 19.847 5.773 -33.694 1.00 96.25 82 GLU A C 1
ATOM 658 O O . GLU A 1 82 ? 20.397 6.150 -34.728 1.00 96.25 82 GLU A O 1
ATOM 663 N N . ILE A 1 83 ? 20.235 6.212 -32.493 1.00 96.56 83 ILE A N 1
ATOM 664 C CA . ILE A 1 83 ? 21.339 7.159 -32.291 1.00 96.56 83 ILE A CA 1
ATOM 665 C C . ILE A 1 83 ? 22.647 6.579 -32.829 1.00 96.56 83 ILE A C 1
ATOM 667 O O . ILE A 1 83 ? 23.366 7.284 -33.533 1.00 96.56 83 ILE A O 1
ATOM 671 N N . VAL A 1 84 ? 22.948 5.305 -32.556 1.00 96.19 84 VAL A N 1
ATOM 672 C CA . VAL A 1 84 ? 24.141 4.635 -33.102 1.00 96.19 84 VAL A CA 1
ATOM 673 C C . VAL A 1 84 ? 24.115 4.641 -34.632 1.00 96.19 84 VAL A C 1
ATOM 675 O O . VAL A 1 84 ? 25.073 5.086 -35.256 1.00 96.19 84 VAL A O 1
ATOM 678 N N . LYS A 1 85 ? 22.993 4.261 -35.255 1.00 96.56 85 LYS A N 1
ATOM 679 C CA . LYS A 1 85 ? 22.866 4.292 -36.724 1.00 96.56 85 LYS A CA 1
ATOM 680 C C . LYS A 1 85 ? 23.040 5.696 -37.301 1.00 96.56 85 LYS A C 1
ATOM 682 O O . LYS A 1 85 ? 23.593 5.846 -38.391 1.00 96.56 85 LYS A O 1
ATOM 687 N N . ILE A 1 86 ? 22.519 6.719 -36.623 1.00 96.25 86 ILE A N 1
ATOM 688 C CA . ILE A 1 86 ? 22.661 8.115 -37.045 1.00 96.25 86 ILE A CA 1
ATOM 689 C C . ILE A 1 86 ? 24.119 8.549 -36.928 1.00 96.25 86 ILE A C 1
ATOM 691 O O . ILE A 1 86 ? 24.632 9.108 -37.893 1.00 96.25 86 ILE A O 1
ATOM 695 N N . LYS A 1 87 ? 24.796 8.238 -35.817 1.00 94.94 87 LYS A N 1
ATOM 696 C CA . LYS A 1 87 ? 26.231 8.502 -35.638 1.00 94.94 87 LYS A CA 1
ATOM 697 C C . LYS A 1 87 ? 27.046 7.881 -36.770 1.00 94.94 87 LYS A C 1
ATOM 699 O O . LYS A 1 87 ? 27.740 8.602 -37.474 1.00 94.94 87 LYS A O 1
ATOM 704 N N . ASP A 1 88 ? 26.824 6.602 -37.072 1.00 95.12 88 ASP A N 1
ATOM 705 C CA . ASP A 1 88 ? 27.522 5.929 -38.173 1.00 95.12 88 ASP A CA 1
ATOM 706 C C . ASP A 1 88 ? 27.272 6.602 -39.536 1.00 95.12 88 ASP A C 1
ATOM 708 O O . ASP A 1 88 ? 28.137 6.608 -40.415 1.00 95.12 88 ASP A O 1
ATOM 712 N N . ARG A 1 89 ? 26.059 7.124 -39.768 1.00 94.75 89 ARG A N 1
ATOM 713 C CA . ARG A 1 89 ? 25.714 7.853 -41.000 1.00 94.75 89 ARG A CA 1
ATOM 714 C C . ARG A 1 89 ? 26.410 9.207 -41.063 1.00 94.75 89 ARG A C 1
ATOM 716 O O . ARG A 1 89 ? 26.898 9.554 -42.136 1.00 94.75 89 ARG A O 1
ATOM 723 N N . VAL A 1 90 ? 26.438 9.941 -39.954 1.00 94.12 90 VAL A N 1
ATOM 724 C CA . VAL A 1 90 ? 27.131 11.228 -39.835 1.00 94.12 90 VAL A CA 1
ATOM 725 C C . VAL A 1 90 ? 28.619 11.031 -40.108 1.00 94.12 90 VAL A C 1
ATOM 727 O O . VAL A 1 90 ? 29.133 11.663 -41.024 1.00 94.12 90 VAL A O 1
ATOM 730 N N . ASP A 1 91 ? 29.259 10.048 -39.473 1.00 91.75 91 ASP A N 1
ATOM 731 C CA . ASP A 1 91 ? 30.677 9.732 -39.683 1.00 91.75 91 ASP A CA 1
ATOM 732 C C . ASP A 1 91 ? 31.005 9.443 -41.157 1.00 91.75 91 ASP A C 1
ATOM 734 O O . ASP A 1 91 ? 32.037 9.866 -41.683 1.00 91.75 91 ASP A O 1
ATOM 738 N N . ARG A 1 92 ? 30.128 8.711 -41.861 1.00 92.38 92 ARG A N 1
ATOM 739 C CA . ARG A 1 92 ? 30.303 8.437 -43.298 1.00 92.38 92 ARG A CA 1
ATOM 740 C C . ARG A 1 92 ? 30.224 9.705 -44.142 1.00 92.38 92 ARG A C 1
ATOM 742 O O . ARG A 1 92 ? 30.997 9.840 -45.090 1.00 92.38 92 ARG A O 1
ATOM 749 N N . VAL A 1 93 ? 29.293 10.601 -43.821 1.00 92.62 93 VAL A N 1
ATOM 750 C CA . VAL A 1 93 ? 29.106 11.873 -44.531 1.00 92.62 93 VAL A CA 1
ATOM 751 C C . VAL A 1 93 ? 30.272 12.821 -44.259 1.00 92.62 93 VAL A C 1
ATOM 753 O O . VAL A 1 93 ? 30.827 13.372 -45.206 1.00 92.62 93 VAL A O 1
ATOM 756 N N . GLU A 1 94 ? 30.701 12.958 -43.005 1.00 90.06 94 GLU A N 1
ATOM 757 C CA . GLU A 1 94 ? 31.840 13.801 -42.622 1.00 90.06 94 GLU A CA 1
ATOM 758 C C . GLU A 1 94 ? 33.127 13.372 -43.332 1.00 90.06 94 GLU A C 1
ATOM 760 O O . GLU A 1 94 ? 33.826 14.214 -43.898 1.00 90.06 94 GLU A O 1
ATOM 765 N N . LYS A 1 95 ? 33.388 12.057 -43.408 1.00 89.12 95 LYS A N 1
ATOM 766 C CA . LYS A 1 95 ? 34.513 11.502 -44.179 1.00 89.12 95 LYS A CA 1
ATOM 767 C C . LYS A 1 95 ? 34.421 11.829 -45.668 1.00 89.12 95 LYS A C 1
ATOM 769 O O . LYS A 1 95 ? 35.430 12.188 -46.265 1.00 89.12 95 LYS A O 1
ATOM 774 N N . HIS A 1 96 ? 33.235 11.715 -46.271 1.00 90.88 96 HIS A N 1
ATOM 775 C CA . HIS A 1 96 ? 33.037 12.030 -47.693 1.00 90.88 96 HIS A CA 1
ATOM 776 C C . HIS A 1 96 ? 33.247 13.514 -48.009 1.00 90.88 96 HIS A C 1
ATOM 778 O O . HIS A 1 96 ? 33.726 13.850 -49.088 1.00 90.88 96 HIS A O 1
ATOM 784 N N . LEU A 1 97 ? 32.887 14.396 -47.077 1.00 90.75 97 LEU A N 1
ATOM 785 C CA . LEU A 1 97 ? 32.996 15.847 -47.229 1.00 90.75 97 LEU A CA 1
ATOM 786 C C . LEU A 1 97 ? 34.329 16.414 -46.713 1.00 90.75 97 LEU A C 1
ATOM 788 O O . LEU A 1 97 ? 34.541 17.622 -46.782 1.00 90.75 97 LEU A O 1
ATOM 792 N N . ASN A 1 98 ? 35.226 15.556 -46.211 1.00 85.25 98 ASN A N 1
ATOM 793 C CA . ASN A 1 98 ? 36.509 15.926 -45.611 1.00 85.25 98 ASN A CA 1
ATOM 794 C C . ASN A 1 98 ? 36.374 16.964 -44.474 1.00 85.25 98 ASN A C 1
ATOM 796 O O . ASN A 1 98 ? 37.225 17.839 -44.293 1.00 85.25 98 ASN A O 1
ATOM 800 N N . LEU A 1 99 ? 35.274 16.883 -43.721 1.00 81.38 99 LEU A N 1
ATOM 801 C CA . LEU A 1 99 ? 35.013 17.729 -42.561 1.00 81.38 99 LEU A CA 1
ATOM 802 C C . LEU A 1 99 ? 35.786 17.165 -41.360 1.00 81.38 99 LEU A C 1
ATOM 804 O O . LEU A 1 99 ? 35.777 15.958 -41.122 1.00 81.38 99 LEU A O 1
ATOM 808 N N . LYS A 1 100 ? 36.479 18.019 -40.594 1.00 70.19 100 LYS A N 1
ATOM 809 C CA . LYS A 1 100 ? 37.081 17.597 -39.317 1.00 70.19 100 LYS A CA 1
ATOM 810 C C . LYS A 1 100 ? 35.961 17.318 -38.318 1.00 70.19 100 LYS A C 1
ATOM 812 O O . LYS A 1 100 ? 35.108 18.182 -38.129 1.00 70.19 100 LYS A O 1
ATOM 817 N N . SER A 1 101 ? 36.005 16.159 -37.660 1.00 62.72 101 SER A N 1
ATOM 818 C CA . SER A 1 101 ? 35.054 15.802 -36.607 1.00 62.72 101 SER A CA 1
ATOM 819 C C . SER A 1 101 ? 35.065 16.872 -35.514 1.00 62.72 101 SER A C 1
ATOM 821 O O . SER A 1 101 ? 36.087 17.098 -34.858 1.00 62.72 101 SER A O 1
ATOM 823 N N . VAL A 1 102 ? 33.933 17.539 -35.309 1.00 64.94 102 VAL A N 1
ATOM 824 C CA . VAL A 1 102 ? 33.741 18.451 -34.178 1.00 64.94 102 VAL A CA 1
ATOM 825 C C . VAL A 1 102 ? 33.250 17.607 -33.007 1.00 64.94 102 VAL A C 1
ATOM 827 O O . VAL A 1 102 ? 32.067 17.579 -32.692 1.00 64.94 102 VAL A O 1
ATOM 830 N N . SER A 1 103 ? 34.153 16.844 -32.401 1.00 55.78 103 SER A N 1
ATOM 831 C CA . SER A 1 103 ? 33.854 16.050 -31.208 1.00 55.78 103 SER A CA 1
ATOM 832 C C . SER A 1 103 ? 34.649 16.605 -30.026 1.00 55.78 103 SER A C 1
ATOM 834 O O . SER A 1 103 ? 35.868 16.430 -29.974 1.00 55.78 103 SER A O 1
ATOM 836 N N . SER A 1 104 ? 33.953 17.321 -29.134 1.00 40.28 104 SER A N 1
ATOM 837 C CA . SER A 1 104 ? 34.359 17.583 -27.742 1.00 40.28 104 SER A CA 1
ATOM 838 C C . SER A 1 104 ? 33.999 16.405 -26.846 1.00 40.28 104 SER A C 1
ATOM 840 O O . SER A 1 104 ? 32.991 15.731 -27.158 1.00 40.28 104 SER A O 1
#

Radius of gyration: 40.21 Å; chains: 1; bounding box: 66×32×105 Å